Protein AF-A0A1Y0C992-F1 (afdb_monomer_lite)

Sequence (162 aa):
MRSMSDDHVIKRYANRKLYDTVRRRFTTLDELAQLLESGVRVVVRDHNTGADRTDEVLAQVVSRQVKNIPGGIDMLAGVLRAPVNVALGVAGSVAASTPAAQPAATPTPEPAEEPAKPSAEEEIDRQQAEIRELREQVSQLTQAVTMLLQDKVRDTEQKPAD

Secondary structure (DSSP, 8-state):
---S---EEEEEPTTS-EEETTTTEEE-HHHHHHHHHTT--EEEEETTT--B-HHHHHHHHHHHHHHHSTTHHHHHHHHHHS-S--------------------------------PPPHHHHHHHHHHHHHHHHHHHHHHHHHHHHHHHHHHHHHHTS---

InterPro domains:
  IPR012909 PHA accumulation regulator DNA-binding, N-terminal [PF07879] (9-66)

Structure (mmCIF, N/CA/C/O backbone):
data_AF-A0A1Y0C992-F1
#
_entry.id   AF-A0A1Y0C992-F1
#
loop_
_atom_site.group_PDB
_atom_site.id
_atom_site.type_symbol
_atom_site.label_atom_id
_atom_site.label_alt_id
_atom_site.label_comp_id
_atom_site.label_asym_id
_atom_site.label_entity_id
_atom_site.label_seq_id
_atom_site.pdbx_PDB_ins_code
_atom_site.Cartn_x
_atom_site.Cartn_y
_atom_site.Cartn_z
_atom_site.occupancy
_atom_site.B_iso_or_equiv
_atom_site.auth_seq_id
_atom_site.auth_comp_id
_atom_site.auth_asym_id
_atom_site.auth_atom_id
_atom_site.pdbx_PDB_model_num
ATOM 1 N N . MET A 1 1 ? -28.104 -14.640 -2.727 1.00 38.19 1 MET A N 1
ATOM 2 C CA . MET A 1 1 ? -26.703 -14.209 -2.512 1.00 38.19 1 MET A CA 1
ATOM 3 C C . MET A 1 1 ? -26.626 -12.692 -2.617 1.00 38.19 1 MET A C 1
ATOM 5 O O . MET A 1 1 ? -27.314 -12.145 -3.469 1.00 38.19 1 MET A O 1
ATOM 9 N N . ARG A 1 2 ? -25.855 -12.011 -1.757 1.00 45.25 2 ARG A N 1
ATOM 10 C CA . ARG A 1 2 ? -25.637 -10.552 -1.847 1.00 45.25 2 ARG A CA 1
ATOM 11 C C . ARG A 1 2 ? -24.516 -10.283 -2.861 1.00 45.25 2 ARG A C 1
ATOM 13 O O . ARG A 1 2 ? -23.600 -11.097 -2.944 1.00 45.25 2 ARG A O 1
ATOM 20 N N . SER A 1 3 ? -24.630 -9.217 -3.655 1.00 36.94 3 SER A N 1
ATOM 21 C CA . SER A 1 3 ? -23.819 -9.052 -4.872 1.00 36.94 3 SER A CA 1
ATOM 22 C C . SER A 1 3 ? -22.306 -8.997 -4.613 1.00 36.94 3 SER A C 1
ATOM 24 O O . SER A 1 3 ? -21.835 -8.531 -3.573 1.00 36.94 3 SER A O 1
ATOM 26 N N . MET A 1 4 ? -21.547 -9.479 -5.593 1.00 47.03 4 MET A N 1
ATOM 27 C CA . MET A 1 4 ? -20.103 -9.732 -5.537 1.00 47.03 4 MET A CA 1
ATOM 28 C C . MET A 1 4 ? -19.315 -8.586 -6.202 1.00 47.03 4 MET A C 1
ATOM 30 O O . MET A 1 4 ? -18.340 -8.822 -6.908 1.00 47.03 4 MET A O 1
ATOM 34 N N . SER A 1 5 ? -19.829 -7.355 -6.088 1.00 50.25 5 SER A N 1
ATOM 35 C CA . SER A 1 5 ? -19.461 -6.235 -6.976 1.00 50.25 5 SER A CA 1
ATOM 36 C C . SER A 1 5 ? -19.391 -4.861 -6.301 1.00 50.25 5 SER A C 1
ATOM 38 O O . SER A 1 5 ? -19.110 -3.885 -6.985 1.00 50.25 5 SER A O 1
ATOM 40 N N . ASP A 1 6 ? -19.623 -4.783 -4.989 1.00 63.38 6 ASP A N 1
ATOM 41 C CA . ASP A 1 6 ? -19.487 -3.553 -4.190 1.00 63.38 6 ASP A CA 1
ATOM 42 C C . ASP A 1 6 ? -18.269 -3.683 -3.258 1.00 63.38 6 ASP A C 1
ATOM 44 O O . ASP A 1 6 ? -18.355 -3.632 -2.032 1.00 63.38 6 ASP A O 1
ATOM 48 N N . ASP A 1 7 ? -17.128 -3.993 -3.875 1.00 78.50 7 ASP A N 1
ATOM 49 C CA . ASP A 1 7 ? -15.835 -4.083 -3.205 1.00 78.50 7 ASP A CA 1
ATOM 50 C C . ASP A 1 7 ? -15.034 -2.825 -3.550 1.00 78.50 7 ASP A C 1
ATOM 52 O O . ASP A 1 7 ? -14.785 -2.514 -4.717 1.00 78.50 7 ASP A O 1
ATOM 56 N N . HIS A 1 8 ? -14.642 -2.082 -2.521 1.00 87.94 8 HIS A N 1
ATOM 57 C CA . HIS A 1 8 ? -13.979 -0.789 -2.624 1.00 87.94 8 HIS A CA 1
ATOM 58 C C . HIS A 1 8 ? -12.515 -0.989 -3.024 1.00 87.94 8 HIS A C 1
ATOM 60 O O . HIS A 1 8 ? -11.653 -1.283 -2.190 1.00 87.94 8 HIS A O 1
ATOM 66 N N . 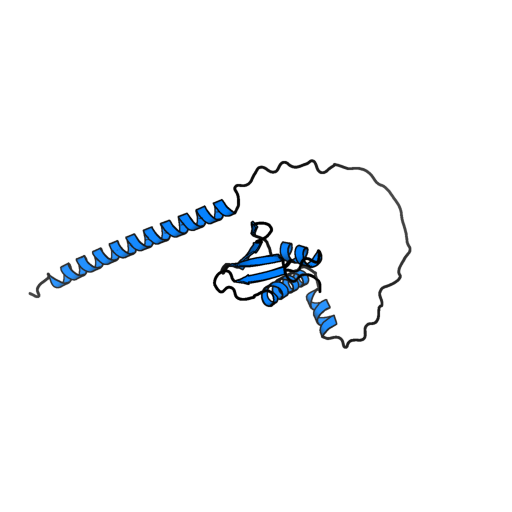VAL A 1 9 ? -12.237 -0.897 -4.328 1.00 90.56 9 VAL A N 1
ATOM 67 C CA . VAL A 1 9 ? -10.918 -1.232 -4.882 1.00 90.56 9 VAL A CA 1
ATOM 68 C C . VAL A 1 9 ? -9.907 -0.111 -4.645 1.00 90.56 9 VAL A C 1
ATOM 70 O O . VAL A 1 9 ? -10.112 1.044 -5.031 1.00 90.56 9 VAL A O 1
ATOM 73 N N . ILE A 1 10 ? -8.753 -0.484 -4.096 1.00 91.50 10 ILE A N 1
ATOM 74 C CA . ILE A 1 10 ? -7.602 0.394 -3.883 1.00 91.50 10 ILE A CA 1
ATOM 75 C C . ILE A 1 10 ? -6.400 -0.135 -4.662 1.00 91.50 10 ILE A C 1
ATOM 77 O O . ILE A 1 10 ? -6.057 -1.315 -4.590 1.00 91.50 10 ILE A O 1
ATOM 81 N N . LYS A 1 11 ? -5.725 0.754 -5.393 1.00 91.50 11 LYS A N 1
ATOM 82 C CA . LYS A 1 11 ? -4.474 0.454 -6.099 1.00 91.50 11 LYS A CA 1
ATOM 83 C C . LYS A 1 11 ? -3.279 0.793 -5.210 1.00 91.50 11 LYS A C 1
ATOM 85 O O . LYS A 1 11 ? -3.105 1.945 -4.813 1.00 91.50 11 LYS A O 1
ATOM 90 N N . ARG A 1 12 ? -2.437 -0.196 -4.917 1.00 91.69 12 ARG A N 1
ATOM 91 C CA . ARG A 1 12 ? -1.160 -0.033 -4.208 1.00 91.69 12 ARG A CA 1
ATOM 92 C C . ARG A 1 12 ? -0.037 0.180 -5.218 1.00 91.69 12 ARG A C 1
ATOM 94 O O . ARG A 1 12 ? 0.192 -0.661 -6.080 1.00 91.69 12 ARG A O 1
ATOM 101 N N . TYR A 1 13 ? 0.680 1.288 -5.085 1.00 89.38 13 TYR A N 1
ATOM 102 C CA . TYR A 1 13 ? 1.852 1.612 -5.898 1.00 89.38 13 TYR A CA 1
ATOM 103 C C . TYR A 1 13 ? 3.142 1.246 -5.152 1.00 89.38 13 TYR A C 1
ATOM 105 O O . TYR A 1 13 ? 3.169 1.202 -3.920 1.00 89.38 13 TYR A O 1
ATOM 113 N N . ALA A 1 14 ? 4.235 1.030 -5.893 1.00 75.31 14 ALA A N 1
ATOM 114 C CA . ALA A 1 14 ? 5.518 0.577 -5.341 1.00 75.31 14 ALA A CA 1
ATOM 115 C C . ALA A 1 14 ? 6.051 1.468 -4.196 1.00 75.31 14 ALA A C 1
ATOM 117 O O . ALA A 1 14 ? 6.557 0.957 -3.199 1.00 75.31 14 ALA A O 1
ATOM 118 N N . ASN A 1 15 ? 5.847 2.790 -4.268 1.00 85.31 15 ASN A N 1
ATOM 119 C CA . ASN A 1 15 ? 6.203 3.745 -3.207 1.00 85.31 15 ASN A CA 1
ATOM 120 C C . ASN A 1 15 ? 5.185 3.771 -2.038 1.00 85.31 15 ASN A C 1
ATOM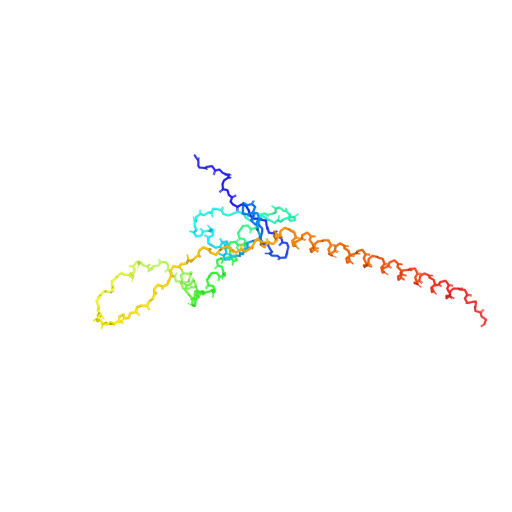 122 O O . ASN A 1 15 ? 4.870 4.828 -1.500 1.00 85.31 15 ASN A O 1
ATOM 126 N N . ARG A 1 16 ? 4.576 2.623 -1.704 1.00 79.56 16 ARG A N 1
ATOM 127 C CA . ARG A 1 16 ? 3.546 2.417 -0.657 1.00 79.56 16 ARG A CA 1
ATOM 128 C C . ARG A 1 16 ? 2.305 3.331 -0.722 1.00 79.56 16 ARG A C 1
ATOM 130 O O . ARG A 1 16 ? 1.434 3.202 0.135 1.00 79.56 16 ARG A O 1
ATOM 137 N N . LYS A 1 17 ? 2.192 4.212 -1.724 1.00 88.38 17 LYS A N 1
ATOM 138 C CA . LYS A 1 17 ? 1.024 5.065 -1.976 1.00 88.38 17 LYS A CA 1
ATOM 139 C C . LYS A 1 17 ? -0.190 4.186 -2.296 1.00 88.38 17 LYS A C 1
ATOM 141 O O . LYS A 1 17 ? -0.093 3.258 -3.102 1.00 88.38 17 LYS A O 1
ATOM 146 N N . LEU A 1 18 ? -1.322 4.503 -1.676 1.00 88.75 18 LEU A N 1
ATOM 147 C CA . LEU A 1 18 ? -2.616 3.866 -1.906 1.00 88.75 18 LEU A CA 1
ATOM 148 C C . LEU A 1 18 ? -3.507 4.852 -2.668 1.00 88.75 18 LEU A C 1
ATOM 150 O O . LEU A 1 18 ? -3.658 5.991 -2.233 1.00 88.75 18 LEU A O 1
ATOM 154 N N . TYR A 1 19 ? -4.077 4.429 -3.794 1.00 88.06 19 TYR A N 1
ATOM 155 C CA . TYR A 1 19 ? -5.036 5.214 -4.572 1.00 88.06 19 TYR A CA 1
ATOM 156 C C . TYR A 1 19 ? -6.413 4.562 -4.507 1.00 88.06 19 TYR A C 1
ATOM 158 O O . TYR A 1 19 ? -6.591 3.414 -4.922 1.00 88.06 19 TYR A O 1
ATOM 166 N N . ASP A 1 20 ? -7.378 5.306 -3.991 1.00 89.62 20 ASP A N 1
ATOM 167 C CA . ASP A 1 20 ? -8.781 4.935 -3.923 1.00 89.62 20 ASP A CA 1
ATOM 168 C C . ASP A 1 20 ? -9.430 5.127 -5.302 1.00 89.62 20 ASP A C 1
ATOM 170 O O . ASP A 1 20 ? -9.450 6.238 -5.834 1.00 89.62 20 ASP A O 1
ATOM 174 N N . THR A 1 21 ? -9.956 4.052 -5.897 1.00 87.50 21 THR A N 1
ATOM 175 C CA . THR A 1 21 ? -10.575 4.120 -7.234 1.00 87.50 21 THR A CA 1
ATOM 176 C C . THR A 1 21 ? -11.988 4.709 -7.233 1.00 87.50 21 THR A C 1
ATOM 178 O O . THR A 1 21 ? -12.441 5.189 -8.273 1.00 87.50 21 THR A O 1
ATOM 181 N N . VAL A 1 22 ? -12.662 4.722 -6.079 1.00 84.94 22 VAL A N 1
ATOM 182 C CA . VAL A 1 22 ? -14.022 5.251 -5.897 1.00 84.94 22 VAL A CA 1
ATOM 183 C C . VAL A 1 22 ? -13.962 6.746 -5.590 1.00 84.94 22 VAL A C 1
ATOM 185 O O . VAL A 1 22 ? -14.621 7.542 -6.255 1.00 84.94 22 VAL A O 1
ATOM 188 N N . ARG A 1 23 ? -13.114 7.144 -4.632 1.00 84.88 23 ARG A N 1
ATOM 189 C CA . ARG A 1 23 ? -12.859 8.554 -4.277 1.00 84.88 23 ARG A CA 1
ATOM 190 C C . ARG A 1 23 ? -11.879 9.256 -5.226 1.00 84.88 23 ARG A C 1
ATOM 192 O O . ARG A 1 23 ? -11.669 10.454 -5.072 1.00 84.88 23 ARG A O 1
ATOM 199 N N . ARG A 1 24 ? -11.271 8.516 -6.165 1.00 86.94 24 ARG A N 1
ATOM 200 C CA . ARG A 1 24 ? -10.295 8.986 -7.173 1.00 86.94 24 ARG A CA 1
ATOM 201 C C . ARG A 1 24 ? -9.149 9.812 -6.583 1.00 86.94 24 ARG A C 1
ATOM 203 O O . ARG A 1 24 ? -8.708 10.803 -7.156 1.00 86.94 24 ARG A O 1
ATOM 210 N N . ARG A 1 25 ? -8.678 9.423 -5.399 1.00 85.62 25 ARG A N 1
ATOM 211 C CA . ARG A 1 25 ? -7.667 10.177 -4.649 1.00 85.62 25 ARG A CA 1
ATOM 212 C C . ARG A 1 25 ? -6.688 9.260 -3.945 1.00 85.62 25 ARG A C 1
ATOM 214 O O . ARG A 1 25 ? -6.981 8.095 -3.679 1.00 85.62 25 ARG A O 1
ATOM 221 N N . PHE A 1 26 ? -5.541 9.810 -3.573 1.00 86.56 26 PHE A N 1
ATOM 222 C CA . PHE A 1 26 ? -4.638 9.115 -2.667 1.00 86.56 26 PHE A CA 1
ATOM 223 C C . PHE A 1 26 ? -5.229 9.086 -1.263 1.00 86.56 26 PHE A C 1
ATOM 225 O O . PHE A 1 26 ? -5.772 10.079 -0.783 1.00 86.56 26 PHE A O 1
ATOM 232 N N . THR A 1 27 ? -5.135 7.925 -0.633 1.00 89.31 27 THR A N 1
ATOM 233 C CA . THR A 1 27 ? -5.660 7.661 0.703 1.00 89.31 27 THR A CA 1
ATOM 234 C C . THR A 1 27 ? -4.545 7.165 1.620 1.00 89.31 27 THR A C 1
ATOM 236 O O . THR A 1 27 ? -3.495 6.697 1.166 1.00 89.31 27 THR A O 1
ATOM 239 N N . THR A 1 28 ? -4.749 7.297 2.925 1.00 90.75 28 THR A N 1
ATOM 240 C CA . THR A 1 28 ? -3.815 6.820 3.949 1.00 90.75 28 THR A CA 1
ATOM 241 C C . THR A 1 28 ? -4.269 5.469 4.502 1.00 90.75 28 THR A C 1
ATOM 243 O O . THR A 1 28 ? -5.381 5.012 4.255 1.00 90.75 28 THR A O 1
ATOM 246 N N . LEU A 1 29 ? -3.410 4.809 5.282 1.00 90.00 29 LEU A N 1
ATOM 247 C CA . LEU A 1 29 ? -3.793 3.590 6.010 1.00 90.00 29 LEU A CA 1
ATOM 248 C C . LEU A 1 29 ? -4.820 3.877 7.114 1.00 90.00 29 LEU A C 1
ATOM 250 O O . LEU A 1 29 ? -5.576 2.992 7.495 1.00 90.00 29 LEU A O 1
ATOM 254 N N . ASP A 1 30 ? -4.835 5.107 7.618 1.00 88.94 30 ASP A N 1
ATOM 255 C CA . ASP A 1 30 ? -5.692 5.553 8.711 1.00 88.94 30 ASP A CA 1
ATOM 256 C C . ASP A 1 30 ? -7.094 5.915 8.185 1.00 88.94 30 ASP A C 1
ATOM 258 O O . ASP A 1 30 ? -8.096 5.491 8.755 1.00 88.94 30 ASP A O 1
ATOM 262 N N . GLU A 1 31 ? -7.188 6.559 7.013 1.00 88.62 31 GLU A N 1
ATOM 263 C CA . GLU A 1 31 ? -8.447 6.634 6.248 1.00 88.62 31 GLU A CA 1
ATOM 264 C C . GLU A 1 31 ? -8.960 5.240 5.862 1.00 88.62 31 GLU A C 1
ATOM 266 O O . GLU A 1 31 ? -10.169 5.005 5.828 1.00 88.62 31 GLU A O 1
ATOM 271 N N . LEU A 1 32 ? -8.048 4.301 5.587 1.00 89.88 32 LEU A N 1
ATOM 272 C CA . LEU A 1 32 ? -8.428 2.937 5.255 1.00 89.88 32 LEU A CA 1
ATOM 273 C C . LEU A 1 32 ? -8.991 2.170 6.457 1.00 89.88 32 LEU A C 1
ATOM 275 O O . LEU A 1 32 ? -9.941 1.407 6.294 1.00 89.88 32 LEU A O 1
ATOM 279 N N . ALA A 1 33 ? -8.465 2.413 7.660 1.00 89.38 33 ALA A N 1
ATOM 280 C CA . ALA A 1 33 ? -9.051 1.912 8.901 1.00 89.38 33 ALA A CA 1
ATOM 281 C C . ALA A 1 33 ? -10.498 2.403 9.065 1.00 89.38 33 ALA A C 1
ATOM 283 O O . ALA A 1 33 ? -11.391 1.593 9.288 1.00 89.38 33 ALA A O 1
ATOM 284 N N . GLN A 1 34 ? -10.753 3.697 8.843 1.00 90.06 34 GLN A N 1
ATOM 285 C CA . GLN A 1 34 ? -12.098 4.285 8.935 1.00 90.06 34 GLN A CA 1
ATOM 286 C C . GLN A 1 34 ? -13.083 3.688 7.912 1.00 90.06 34 GLN A C 1
ATOM 288 O O . GLN A 1 34 ? -14.256 3.469 8.222 1.00 90.06 34 GLN A O 1
ATOM 293 N N . LEU A 1 35 ? -12.624 3.381 6.692 1.00 88.75 35 LEU A N 1
ATOM 294 C CA . LEU A 1 35 ? -13.440 2.670 5.698 1.00 88.75 35 LEU A CA 1
ATOM 295 C C . LEU A 1 35 ? -13.840 1.271 6.199 1.00 88.75 35 LEU A C 1
ATOM 297 O O . LEU A 1 35 ? -15.010 0.904 6.118 1.00 88.75 35 LEU A O 1
ATOM 301 N N . LEU A 1 36 ? -12.905 0.526 6.789 1.00 88.44 36 LEU A N 1
ATOM 302 C CA . LEU A 1 36 ? -13.175 -0.801 7.353 1.00 88.44 36 LEU A CA 1
ATOM 303 C C . LEU A 1 36 ? -14.095 -0.733 8.585 1.00 88.44 36 LEU A C 1
ATOM 305 O O . LEU A 1 36 ? -15.020 -1.533 8.700 1.00 88.44 36 LEU A O 1
ATOM 309 N N . GLU A 1 37 ? -13.888 0.244 9.473 1.00 86.62 37 GLU A N 1
ATOM 310 C CA . GLU A 1 37 ? -14.731 0.498 10.654 1.00 86.62 37 GLU A CA 1
ATOM 311 C C . GLU A 1 37 ? -16.169 0.884 10.267 1.00 86.62 37 GLU A C 1
ATOM 313 O O . GLU A 1 37 ? -17.119 0.454 10.919 1.00 86.62 37 GLU A O 1
ATOM 318 N N . SER A 1 38 ? -16.355 1.616 9.162 1.00 86.81 38 SER A N 1
ATOM 319 C CA . SER A 1 38 ? -17.685 1.903 8.593 1.00 86.81 38 SER A CA 1
ATOM 320 C C . SER A 1 38 ? -18.331 0.714 7.858 1.00 86.81 38 SER A C 1
ATOM 322 O O . SER A 1 38 ? -19.432 0.842 7.322 1.00 86.81 38 SER A O 1
ATOM 324 N N . GLY A 1 39 ? -17.686 -0.459 7.860 1.00 85.88 39 GLY A N 1
ATOM 325 C CA . GLY A 1 39 ? -18.213 -1.700 7.288 1.00 85.88 39 GLY A CA 1
ATOM 326 C C . GLY A 1 39 ? -18.047 -1.828 5.772 1.00 85.88 39 GLY A C 1
ATOM 327 O O . GLY A 1 39 ? -18.630 -2.736 5.174 1.00 85.88 39 GLY A O 1
ATOM 328 N N . VAL A 1 40 ? -17.262 -0.951 5.137 1.00 88.06 40 VAL A N 1
ATOM 329 C CA . VAL A 1 40 ? -16.964 -1.026 3.701 1.00 88.06 40 VAL A CA 1
ATOM 330 C C . VAL A 1 40 ? -15.971 -2.161 3.447 1.00 88.06 40 VAL A C 1
ATOM 332 O O . VAL A 1 40 ? -14.902 -2.221 4.058 1.00 88.06 40 VAL A O 1
ATOM 335 N N . ARG A 1 41 ? -16.294 -3.066 2.513 1.00 87.88 41 ARG A N 1
ATOM 336 C CA . ARG A 1 41 ? -15.346 -4.100 2.074 1.00 87.88 41 ARG A CA 1
ATOM 337 C C . ARG A 1 41 ? -14.291 -3.472 1.178 1.00 87.88 41 ARG A C 1
ATOM 339 O O . ARG A 1 41 ? -14.622 -2.922 0.136 1.00 87.88 41 ARG A O 1
ATOM 346 N N . VAL A 1 42 ? -13.029 -3.590 1.567 1.00 90.12 42 VAL A N 1
ATOM 347 C CA . VAL A 1 42 ? -11.876 -3.080 0.818 1.00 90.12 42 VAL A CA 1
ATOM 348 C C . VAL A 1 42 ? -11.161 -4.237 0.135 1.00 90.12 42 VAL A C 1
ATOM 350 O O . VAL A 1 42 ? -10.894 -5.252 0.775 1.00 90.12 42 VAL A O 1
ATOM 353 N N . VAL A 1 43 ? -10.766 -4.045 -1.124 1.00 92.19 43 VAL A N 1
ATOM 354 C CA . VAL A 1 43 ? -9.847 -4.946 -1.839 1.00 92.19 43 VAL A CA 1
ATOM 355 C C . VAL A 1 43 ? -8.650 -4.141 -2.334 1.00 92.19 43 VAL A C 1
ATOM 357 O O . VAL A 1 43 ? -8.814 -3.141 -3.034 1.00 92.19 43 VAL A O 1
ATOM 360 N N . VAL A 1 44 ? -7.434 -4.568 -1.994 1.00 92.19 44 VAL A N 1
ATOM 361 C CA . VAL A 1 44 ? -6.197 -3.872 -2.372 1.00 92.19 44 VAL A CA 1
ATOM 362 C C . VAL A 1 44 ? -5.444 -4.670 -3.429 1.00 92.19 44 VAL A C 1
ATOM 364 O O . VAL A 1 44 ? -4.998 -5.785 -3.173 1.00 92.19 44 VAL A O 1
ATOM 367 N N . ARG A 1 45 ? -5.242 -4.078 -4.610 1.00 92.44 45 ARG A N 1
ATOM 368 C CA . ARG A 1 45 ? -4.473 -4.684 -5.707 1.00 92.44 45 ARG A CA 1
ATOM 369 C C . ARG A 1 45 ? -3.210 -3.898 -6.009 1.00 92.44 45 ARG A C 1
ATOM 371 O O . ARG A 1 45 ? -3.216 -2.669 -6.019 1.00 92.44 45 ARG A O 1
ATOM 378 N N . ASP A 1 46 ? -2.126 -4.607 -6.281 1.00 90.25 46 ASP A N 1
ATOM 379 C CA . ASP A 1 46 ? -0.872 -4.012 -6.733 1.00 90.25 46 ASP A CA 1
ATOM 380 C C . ASP A 1 46 ? -1.023 -3.412 -8.144 1.00 90.25 46 ASP A C 1
ATOM 382 O O . ASP A 1 46 ? -1.588 -4.038 -9.040 1.00 90.25 46 ASP A O 1
ATOM 386 N N . HIS A 1 47 ? -0.532 -2.189 -8.353 1.00 88.00 47 HIS A N 1
ATOM 387 C CA . HIS A 1 47 ? -0.681 -1.476 -9.625 1.00 88.00 47 HIS A CA 1
ATOM 388 C C . HIS A 1 47 ? 0.115 -2.109 -10.774 1.00 88.00 47 HIS A C 1
ATOM 390 O O . HIS A 1 47 ? -0.361 -2.115 -11.906 1.00 88.00 47 HIS A O 1
ATOM 396 N N . ASN A 1 48 ? 1.310 -2.634 -10.488 1.00 83.38 48 ASN A N 1
ATOM 397 C CA . ASN A 1 48 ? 2.239 -3.117 -11.510 1.00 83.38 48 ASN A CA 1
ATOM 398 C C . ASN A 1 48 ? 1.960 -4.577 -11.883 1.00 83.38 48 ASN A C 1
ATOM 400 O O . ASN A 1 48 ? 2.110 -4.968 -13.036 1.00 83.38 48 ASN A O 1
ATOM 404 N N . THR A 1 49 ? 1.595 -5.390 -10.890 1.00 86.25 49 THR A N 1
ATOM 405 C CA . THR A 1 49 ? 1.434 -6.846 -11.025 1.00 86.25 49 THR A CA 1
ATOM 406 C C . THR A 1 49 ? -0.023 -7.301 -11.013 1.00 86.25 49 THR A C 1
ATOM 408 O O . THR A 1 49 ? -0.299 -8.455 -11.327 1.00 86.25 49 THR A O 1
ATOM 411 N N . GLY A 1 50 ? -0.965 -6.436 -10.619 1.00 86.50 50 GLY A N 1
ATOM 412 C CA . GLY A 1 50 ? -2.378 -6.790 -10.441 1.00 86.50 50 GLY A CA 1
ATOM 413 C C . GLY A 1 50 ? -2.653 -7.739 -9.268 1.00 86.50 50 GLY A C 1
ATOM 414 O O . GLY A 1 50 ? -3.815 -8.069 -9.027 1.00 86.50 50 GLY A O 1
ATOM 415 N N . ALA A 1 51 ? -1.611 -8.172 -8.548 1.00 88.50 51 ALA A N 1
ATOM 416 C CA . ALA A 1 51 ? -1.695 -9.141 -7.466 1.00 88.50 51 ALA A CA 1
ATOM 417 C C . ALA A 1 51 ? -2.572 -8.628 -6.319 1.00 88.50 51 ALA A C 1
ATOM 419 O O . ALA A 1 51 ? -2.508 -7.448 -5.958 1.00 88.50 51 ALA A O 1
ATOM 420 N N . ASP A 1 52 ? -3.350 -9.527 -5.720 1.00 91.81 52 ASP A N 1
ATOM 421 C CA . ASP A 1 52 ? -4.078 -9.221 -4.495 1.00 91.81 52 ASP A CA 1
ATOM 422 C C . ASP A 1 52 ? -3.084 -9.045 -3.338 1.00 91.81 52 ASP A C 1
ATOM 424 O O . ASP A 1 52 ? -2.191 -9.867 -3.122 1.00 91.81 52 ASP A O 1
ATOM 428 N N . ARG A 1 53 ? -3.199 -7.918 -2.639 1.00 91.56 53 ARG A N 1
ATOM 429 C CA . ARG A 1 53 ? -2.388 -7.534 -1.478 1.00 91.56 53 ARG A CA 1
ATOM 430 C C . ARG A 1 53 ? -3.278 -7.107 -0.311 1.00 91.56 53 ARG A C 1
ATOM 432 O O . ARG A 1 53 ? -2.799 -6.417 0.591 1.00 91.56 53 ARG A O 1
ATOM 439 N N . THR A 1 54 ? -4.555 -7.492 -0.337 1.00 91.69 54 THR A N 1
ATOM 440 C CA . THR A 1 54 ? -5.548 -7.146 0.684 1.00 91.69 54 THR A CA 1
ATOM 441 C C . THR A 1 54 ? -5.067 -7.593 2.062 1.00 91.69 54 THR A C 1
ATOM 443 O O . THR A 1 54 ? -4.891 -6.742 2.929 1.00 91.69 54 THR A O 1
ATOM 446 N N . ASP A 1 55 ? -4.707 -8.868 2.237 1.00 91.06 55 ASP A N 1
ATOM 447 C CA . ASP A 1 55 ? -4.261 -9.411 3.531 1.00 91.06 55 ASP A CA 1
ATOM 448 C C . ASP A 1 55 ? -3.039 -8.679 4.111 1.00 91.06 55 ASP A C 1
ATOM 450 O O . ASP A 1 55 ? -3.038 -8.297 5.282 1.00 91.06 55 ASP A O 1
ATOM 454 N N . GLU A 1 56 ? -2.014 -8.413 3.289 1.00 91.56 56 GLU A N 1
ATOM 455 C CA . GLU A 1 56 ? -0.818 -7.667 3.713 1.00 91.56 56 GLU A CA 1
ATOM 456 C C . GLU A 1 56 ? -1.163 -6.263 4.222 1.00 91.56 56 GLU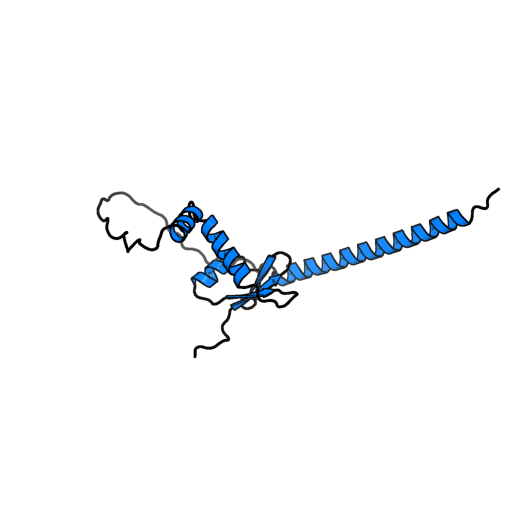 A C 1
ATOM 458 O O . GLU A 1 56 ? -0.630 -5.806 5.236 1.00 91.56 56 GLU A O 1
ATOM 463 N N . VAL A 1 57 ? -2.031 -5.555 3.494 1.00 90.75 57 VAL A N 1
ATOM 464 C CA . VAL A 1 57 ? -2.365 -4.162 3.800 1.00 90.75 57 VAL A CA 1
ATOM 465 C C . VAL A 1 57 ? -3.328 -4.085 4.980 1.00 90.75 57 VAL A C 1
ATOM 467 O O . VAL A 1 57 ? -3.114 -3.248 5.855 1.00 90.75 57 VAL A O 1
ATOM 470 N N . LEU A 1 58 ? -4.305 -4.991 5.085 1.00 90.81 58 LEU A N 1
ATOM 471 C CA . LEU A 1 58 ? -5.181 -5.103 6.255 1.00 90.81 58 LEU A CA 1
ATOM 472 C C . LEU A 1 58 ? -4.382 -5.428 7.526 1.00 90.81 58 LEU A C 1
ATOM 474 O O . LEU A 1 58 ? -4.549 -4.751 8.541 1.00 90.81 58 LEU A O 1
ATOM 478 N N . ALA A 1 59 ? -3.443 -6.378 7.466 1.00 90.88 59 ALA A N 1
ATOM 479 C CA . ALA A 1 59 ? -2.547 -6.670 8.586 1.00 90.88 59 ALA A CA 1
ATOM 480 C C . ALA A 1 59 ? -1.699 -5.445 8.981 1.00 90.88 59 ALA A C 1
ATOM 482 O O . ALA A 1 59 ? -1.492 -5.180 10.169 1.00 90.88 59 ALA A O 1
ATOM 483 N N . GLN A 1 60 ? -1.246 -4.651 8.002 1.00 89.75 60 GLN A N 1
ATOM 484 C CA . GLN A 1 60 ? -0.515 -3.408 8.255 1.00 89.75 60 GLN A CA 1
ATOM 485 C C . GLN A 1 60 ? -1.398 -2.321 8.901 1.00 89.75 60 GLN A C 1
ATOM 487 O O . GLN A 1 60 ? -0.916 -1.615 9.791 1.00 89.75 60 GLN A O 1
ATOM 492 N N . VAL A 1 61 ? -2.667 -2.196 8.490 1.00 90.12 61 VAL A N 1
ATOM 493 C CA . VAL A 1 61 ? -3.661 -1.287 9.094 1.00 90.12 61 VAL A CA 1
ATOM 494 C C . VAL A 1 61 ? -3.903 -1.665 10.557 1.00 90.12 61 VAL A C 1
ATOM 496 O O . VAL A 1 61 ? -3.689 -0.835 11.441 1.00 90.12 61 VAL A O 1
ATOM 499 N N . VAL A 1 62 ? -4.231 -2.932 10.838 1.00 87.56 62 VAL A N 1
ATOM 500 C CA . VAL A 1 62 ? -4.455 -3.423 12.211 1.00 87.56 62 VAL A CA 1
ATOM 501 C C . VAL A 1 62 ? -3.201 -3.239 13.073 1.00 87.56 62 VAL A C 1
ATOM 503 O O . VAL A 1 62 ? -3.283 -2.706 14.178 1.00 87.56 62 VAL A O 1
ATOM 506 N N . SER A 1 63 ? -2.015 -3.590 12.558 1.00 86.19 63 SER A N 1
ATOM 507 C CA . SER A 1 63 ? -0.750 -3.407 13.288 1.00 86.19 63 SER A CA 1
ATOM 508 C C . SER A 1 63 ? -0.473 -1.942 13.640 1.00 86.19 63 SER A C 1
ATOM 510 O O . SER A 1 63 ? 0.094 -1.675 14.700 1.00 86.19 63 SER A O 1
ATOM 512 N N . ARG A 1 64 ? -0.856 -0.987 12.778 1.00 86.88 64 ARG A N 1
ATOM 513 C CA . ARG A 1 64 ? -0.745 0.451 13.068 1.00 86.88 64 ARG A CA 1
ATOM 514 C C . ARG A 1 64 ? -1.740 0.875 14.148 1.00 86.88 64 ARG A C 1
ATOM 516 O O . ARG A 1 64 ? -1.316 1.500 15.114 1.00 86.88 64 ARG A O 1
ATOM 523 N N . GLN A 1 65 ? -3.010 0.496 14.021 1.00 84.25 65 GLN A N 1
ATOM 524 C CA . GLN A 1 65 ? -4.053 0.898 14.971 1.00 84.25 65 GLN A CA 1
ATOM 525 C C . GLN A 1 65 ? -3.732 0.422 16.397 1.00 84.25 65 GLN A C 1
ATOM 527 O O . GLN A 1 65 ? -3.803 1.197 17.346 1.00 84.25 65 GLN A O 1
ATOM 532 N N . VAL A 1 66 ? -3.245 -0.814 16.537 1.00 80.50 66 VAL A N 1
ATOM 533 C CA . VAL A 1 66 ? -2.804 -1.385 17.823 1.00 80.50 66 VAL A CA 1
ATOM 534 C C . VAL A 1 66 ? -1.606 -0.638 18.421 1.00 80.50 66 VAL A C 1
ATOM 536 O O . VAL A 1 66 ? -1.537 -0.485 19.636 1.00 80.50 66 VAL A O 1
ATOM 539 N N . LYS A 1 67 ? -0.666 -0.155 17.595 1.00 76.69 67 LYS A N 1
ATOM 540 C CA . LYS A 1 67 ? 0.502 0.630 18.050 1.00 76.69 67 LYS A CA 1
ATOM 541 C C . LYS A 1 67 ? 0.134 2.036 18.518 1.00 76.69 67 LYS A C 1
ATOM 543 O O . LYS A 1 67 ? 0.827 2.577 19.373 1.00 76.69 67 LYS A O 1
ATOM 548 N N . ASN A 1 68 ? -0.931 2.613 17.964 1.00 77.81 68 ASN A N 1
ATOM 549 C CA . ASN A 1 68 ? -1.442 3.920 18.374 1.00 77.81 68 ASN A CA 1
ATOM 550 C C . ASN A 1 68 ? -2.181 3.856 19.727 1.00 77.81 68 ASN A C 1
ATOM 552 O O . ASN A 1 68 ? -2.347 4.884 20.379 1.00 77.81 68 ASN A O 1
ATOM 556 N N . ILE A 1 69 ? -2.602 2.664 20.168 1.00 77.81 69 ILE A N 1
ATOM 557 C CA . ILE A 1 69 ? -3.207 2.437 21.485 1.00 77.81 69 ILE A CA 1
ATOM 558 C C 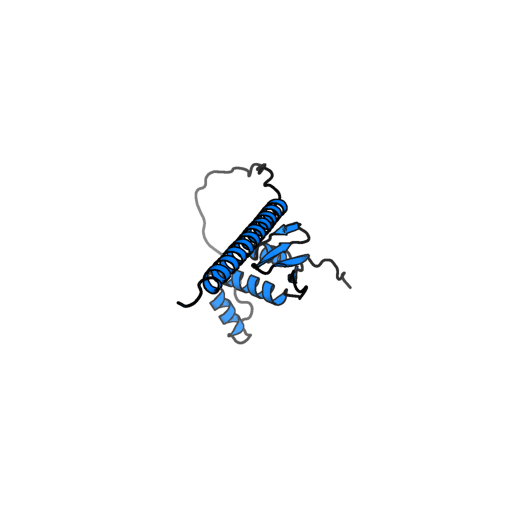. ILE A 1 69 ? -2.083 2.150 22.501 1.00 77.81 69 ILE A C 1
ATOM 560 O O . ILE A 1 69 ? -1.389 1.137 22.364 1.00 77.81 69 ILE A O 1
ATOM 564 N N . PRO A 1 70 ? -1.887 2.978 23.546 1.00 71.31 70 PRO A N 1
ATOM 565 C CA . PRO A 1 70 ? -0.885 2.702 24.575 1.00 71.31 70 PRO A CA 1
ATOM 566 C C . PRO A 1 70 ? -1.213 1.385 25.299 1.00 71.31 70 PRO A C 1
ATOM 568 O O . PRO A 1 70 ? -2.309 1.216 25.828 1.00 71.31 70 PRO A O 1
ATOM 571 N N . GLY A 1 71 ? -0.274 0.432 25.286 1.00 73.81 71 GLY A N 1
ATOM 572 C CA . GLY A 1 71 ? -0.473 -0.929 25.812 1.00 73.81 71 GLY A CA 1
ATOM 573 C C . GLY A 1 71 ? -1.257 -1.884 24.894 1.00 73.81 71 GLY A C 1
ATOM 574 O O . GLY A 1 71 ? -1.503 -3.028 25.271 1.00 73.81 71 GLY A O 1
ATOM 575 N N . GLY A 1 72 ? -1.632 -1.470 23.675 1.00 73.50 72 GLY A N 1
ATOM 576 C CA . GLY A 1 72 ? -2.439 -2.289 22.759 1.00 73.50 72 GLY A CA 1
ATOM 577 C C . GLY A 1 72 ? -1.769 -3.603 22.332 1.00 73.50 72 GLY A C 1
ATOM 578 O O . GLY A 1 72 ? -2.445 -4.620 22.167 1.00 73.50 72 GLY A O 1
ATOM 579 N N . ILE A 1 73 ? -0.437 -3.614 22.198 1.00 73.88 73 ILE A N 1
ATOM 580 C CA . ILE A 1 73 ? 0.326 -4.834 21.883 1.00 73.88 73 ILE A CA 1
ATOM 581 C C . ILE A 1 73 ? 0.274 -5.818 23.057 1.00 73.88 73 ILE A C 1
ATOM 583 O O . ILE A 1 73 ? 0.040 -7.003 22.833 1.00 73.88 73 ILE A O 1
ATOM 587 N N . ASP A 1 74 ? 0.430 -5.339 24.293 1.00 75.44 74 ASP A N 1
ATOM 588 C CA . ASP A 1 74 ? 0.366 -6.174 25.497 1.00 75.44 74 ASP A CA 1
ATOM 589 C C . ASP A 1 74 ? -1.047 -6.727 25.723 1.00 75.44 74 ASP A C 1
ATOM 591 O O . ASP A 1 74 ? -1.203 -7.880 26.119 1.00 75.44 74 ASP A O 1
ATOM 595 N N . MET A 1 75 ? -2.084 -5.954 25.378 1.00 72.75 75 MET A N 1
ATOM 596 C CA . MET A 1 75 ? -3.474 -6.414 25.383 1.00 72.75 75 MET A CA 1
ATOM 597 C C . MET A 1 75 ? -3.723 -7.524 24.348 1.00 72.75 75 MET A C 1
ATOM 599 O O . MET A 1 75 ? -4.288 -8.560 24.699 1.00 72.75 75 MET A O 1
ATOM 603 N N . LEU A 1 76 ? -3.287 -7.361 23.090 1.00 70.62 76 LEU A N 1
ATOM 604 C CA . LEU A 1 76 ? -3.437 -8.419 22.078 1.00 70.62 76 LEU A CA 1
ATOM 605 C C . LEU A 1 76 ? -2.579 -9.649 22.382 1.00 70.62 76 LEU A C 1
ATOM 607 O O . LEU A 1 76 ? -3.041 -10.773 22.190 1.00 70.62 76 LEU A O 1
ATOM 611 N N . ALA A 1 77 ? -1.360 -9.460 22.891 1.00 72.81 77 ALA A N 1
ATOM 612 C CA . ALA A 1 77 ? -0.536 -10.554 23.390 1.00 72.81 77 ALA A CA 1
ATOM 613 C C . ALA A 1 77 ? -1.225 -11.263 24.566 1.00 72.81 77 ALA A C 1
ATOM 615 O O . ALA A 1 77 ? -1.210 -12.488 24.619 1.00 72.81 77 ALA A O 1
ATOM 616 N N . GLY A 1 78 ? -1.889 -10.520 25.454 1.00 71.69 78 GLY A N 1
ATOM 617 C CA . GLY A 1 78 ? -2.739 -11.057 26.512 1.00 71.69 78 GLY A CA 1
ATOM 618 C C . GLY A 1 78 ? -3.876 -11.923 25.968 1.00 71.69 78 GLY A C 1
ATOM 619 O O . GLY A 1 78 ? -4.008 -13.066 26.388 1.00 71.69 78 GLY A O 1
ATOM 620 N N . VAL A 1 79 ? -4.644 -11.437 24.989 1.00 74.44 79 VAL A N 1
ATOM 621 C CA . VAL A 1 79 ? -5.771 -12.184 24.390 1.00 74.44 79 VAL A CA 1
ATOM 622 C C . VAL A 1 79 ? -5.313 -13.423 23.609 1.00 74.44 79 VAL A C 1
ATOM 624 O O . VAL A 1 79 ? -5.965 -14.459 23.682 1.00 74.44 79 VAL A O 1
ATOM 627 N N . LEU A 1 80 ? -4.192 -13.348 22.884 1.00 76.12 80 LEU A N 1
ATOM 628 C CA . LEU A 1 80 ? -3.660 -14.473 22.098 1.00 76.12 80 LEU A CA 1
ATOM 629 C C . LEU A 1 80 ? -2.905 -15.512 22.942 1.00 76.12 80 LEU A C 1
ATOM 631 O O . LEU A 1 80 ? -2.742 -16.650 22.502 1.00 76.12 80 LEU A O 1
ATOM 635 N N . ARG A 1 81 ? -2.401 -15.128 24.123 1.00 70.88 81 ARG A N 1
ATOM 636 C CA . ARG A 1 81 ? -1.570 -15.982 24.991 1.00 70.88 81 ARG A CA 1
ATOM 637 C C . ARG A 1 81 ? -2.297 -16.457 26.250 1.00 70.88 81 ARG A C 1
ATOM 639 O O . ARG A 1 81 ? -1.846 -17.421 26.866 1.00 70.88 81 ARG A O 1
ATOM 646 N N . ALA A 1 82 ? -3.406 -15.824 26.629 1.00 62.75 82 ALA A N 1
ATOM 647 C CA . ALA A 1 82 ? -4.319 -16.361 27.627 1.00 62.75 82 ALA A CA 1
ATOM 648 C C . ALA A 1 82 ? -5.134 -17.520 27.020 1.00 62.75 82 ALA A C 1
ATOM 650 O O . ALA A 1 82 ? -5.662 -17.384 25.915 1.00 62.75 82 ALA A O 1
ATOM 651 N N . PRO A 1 83 ? -5.287 -18.657 27.724 1.00 55.47 83 PRO A N 1
ATOM 652 C CA . PRO A 1 83 ? -6.245 -19.677 27.317 1.00 55.47 83 PRO A CA 1
ATOM 653 C C . PRO A 1 83 ? -7.662 -19.089 27.335 1.00 55.47 83 PRO A C 1
ATOM 655 O O . PRO A 1 83 ? -7.996 -18.284 28.206 1.00 55.47 83 PRO A O 1
ATOM 658 N N . VAL A 1 84 ? -8.492 -19.494 26.370 1.00 55.81 84 VAL A N 1
ATOM 659 C CA . VAL A 1 84 ? -9.805 -18.888 26.098 1.00 55.81 84 VAL A CA 1
ATOM 660 C C . VAL A 1 84 ? -10.787 -19.144 27.256 1.00 55.81 84 VAL A C 1
ATOM 662 O O . VAL A 1 84 ? -11.478 -20.155 27.303 1.00 55.81 84 VAL A O 1
ATOM 665 N N . ASN A 1 85 ? -10.771 -18.273 28.271 1.00 51.56 85 ASN A N 1
ATOM 666 C CA . ASN A 1 85 ? -11.574 -18.453 29.487 1.00 51.56 85 ASN A CA 1
ATOM 667 C C . ASN A 1 85 ? -11.789 -17.162 30.307 1.00 51.56 85 ASN A C 1
ATOM 669 O O . ASN A 1 85 ? -11.874 -17.202 31.533 1.00 51.56 85 ASN A O 1
ATOM 673 N N . VAL A 1 86 ? -11.907 -16.006 29.644 1.00 53.53 86 VAL A N 1
ATOM 674 C CA . VAL A 1 86 ? -12.409 -14.776 30.285 1.00 53.53 86 VAL A CA 1
ATOM 675 C C . VAL A 1 86 ? -13.820 -14.500 29.784 1.00 53.53 86 VAL A C 1
ATOM 677 O O . VAL A 1 86 ? -14.032 -13.858 28.756 1.00 53.53 86 VAL A O 1
ATOM 680 N N . ALA A 1 87 ? -14.795 -15.021 30.526 1.00 44.94 87 ALA A N 1
ATOM 681 C CA . ALA A 1 87 ? -16.185 -14.637 30.364 1.00 44.94 87 ALA A CA 1
ATOM 682 C C . ALA A 1 87 ? -16.388 -13.175 30.799 1.00 44.94 87 ALA A C 1
ATOM 684 O O . ALA A 1 87 ? -15.847 -12.732 31.810 1.00 44.94 87 ALA A O 1
ATOM 685 N N . LEU A 1 88 ? -17.190 -12.465 30.005 1.00 48.72 88 LEU A N 1
ATOM 686 C CA . LEU A 1 88 ? -17.868 -11.188 30.254 1.00 48.72 88 LEU A CA 1
ATOM 687 C C . LEU A 1 88 ? -17.770 -10.652 31.708 1.00 48.72 88 LEU A C 1
ATOM 689 O O . LEU A 1 88 ? -18.501 -11.100 32.588 1.00 48.72 88 LEU A O 1
ATOM 693 N N . GLY A 1 89 ? -16.885 -9.673 31.947 1.00 48.53 89 GLY A N 1
ATOM 694 C CA . GLY A 1 89 ? -16.485 -9.274 33.308 1.00 48.53 89 GLY A CA 1
ATOM 695 C C . GLY A 1 89 ? -16.227 -7.781 33.551 1.00 48.53 89 GLY A C 1
ATOM 696 O O . GLY A 1 89 ? -15.507 -7.451 34.486 1.00 48.53 89 GLY A O 1
ATOM 697 N N . VAL A 1 90 ? -16.790 -6.871 32.744 1.00 46.72 90 VAL A N 1
ATOM 698 C CA . VAL A 1 90 ? -16.831 -5.426 33.061 1.00 46.72 90 VAL A CA 1
ATOM 699 C C . VAL A 1 90 ? -18.245 -4.895 32.833 1.00 46.72 90 VAL A C 1
ATOM 701 O O . VAL A 1 90 ? -18.566 -4.308 31.803 1.00 46.72 90 VAL A O 1
ATOM 704 N N . ALA A 1 91 ? -19.103 -5.128 33.822 1.00 43.66 91 ALA A N 1
ATOM 705 C CA . ALA A 1 91 ? -20.395 -4.476 33.961 1.00 43.66 91 ALA A CA 1
ATOM 706 C C . ALA A 1 91 ? -20.568 -4.071 35.430 1.00 43.66 91 ALA A C 1
ATOM 708 O O . ALA A 1 91 ? -20.508 -4.922 36.312 1.00 43.66 91 ALA A O 1
ATOM 709 N N . GLY A 1 92 ? -20.793 -2.778 35.679 1.00 37.59 92 GLY A N 1
ATOM 710 C CA . GLY A 1 92 ? -21.141 -2.259 37.004 1.00 37.59 92 GLY A CA 1
ATOM 711 C C . GLY A 1 92 ? -19.992 -1.632 37.800 1.00 37.59 92 GLY A C 1
ATOM 712 O O . GLY A 1 92 ? -19.397 -2.267 38.662 1.00 37.59 92 GLY A O 1
ATOM 713 N N . SER A 1 93 ? -19.801 -0.326 37.619 1.00 42.06 93 SER A N 1
ATOM 714 C CA . SER A 1 93 ? -19.667 0.570 38.771 1.00 42.06 93 SER A CA 1
ATOM 715 C C . SER A 1 93 ? -20.296 1.921 38.430 1.00 42.06 93 SER A C 1
ATOM 717 O O . SER A 1 93 ? -19.875 2.602 37.497 1.00 42.06 93 SER A O 1
ATOM 719 N N . VAL A 1 94 ? -21.359 2.261 39.153 1.00 42.59 94 VAL A N 1
ATOM 720 C CA . VAL A 1 94 ? -22.108 3.523 39.072 1.00 42.59 94 VAL A CA 1
ATOM 721 C C . VAL A 1 94 ? -22.121 4.175 40.457 1.00 42.59 94 VAL A C 1
ATOM 723 O O . VAL A 1 94 ? -22.075 3.455 41.451 1.00 42.59 94 VAL A O 1
ATOM 726 N N . ALA A 1 95 ? -22.275 5.508 40.490 1.00 37.00 95 ALA A N 1
ATOM 727 C CA . ALA A 1 95 ? -22.312 6.389 41.675 1.00 37.00 95 ALA A CA 1
ATOM 728 C C . ALA A 1 95 ? -20.948 6.586 42.393 1.00 37.00 95 ALA A C 1
ATOM 730 O O . ALA A 1 95 ? -20.236 5.621 42.638 1.00 37.00 95 ALA A O 1
ATOM 731 N N . ALA A 1 96 ? -20.506 7.792 42.790 1.00 35.69 96 ALA A N 1
ATOM 732 C CA . ALA A 1 96 ? -20.966 9.188 42.594 1.00 35.69 96 ALA A CA 1
ATOM 733 C C . ALA A 1 96 ? -19.736 10.146 42.802 1.00 35.69 96 ALA A C 1
ATOM 735 O O . ALA A 1 96 ? -18.638 9.638 43.008 1.00 35.69 96 ALA A O 1
ATOM 736 N N . SER A 1 97 ? -19.747 11.491 42.732 1.00 40.03 97 SER A N 1
ATOM 737 C CA . SER A 1 97 ? -20.815 12.515 42.745 1.00 40.03 97 SER A CA 1
ATOM 738 C C . SER A 1 97 ? -20.428 13.795 41.968 1.00 40.03 97 SER A C 1
ATOM 740 O O . SER A 1 97 ? -19.255 14.122 41.821 1.00 40.03 97 SER A O 1
ATOM 742 N N . THR A 1 98 ? -21.437 14.568 41.558 1.00 38.38 98 THR A N 1
ATOM 743 C CA . THR A 1 98 ? -21.409 16.006 41.174 1.00 38.38 98 THR A CA 1
ATOM 744 C C . THR A 1 98 ? -21.372 16.910 42.444 1.00 38.38 98 THR A C 1
ATOM 746 O O . THR A 1 98 ? -21.514 16.344 43.532 1.00 38.38 98 THR A O 1
ATOM 749 N N . PRO A 1 99 ? -21.277 18.273 42.401 1.00 52.09 99 PRO A N 1
ATOM 750 C CA . PRO A 1 99 ? -21.215 19.202 41.250 1.00 52.09 99 PRO A CA 1
ATOM 751 C C . PRO A 1 99 ? -20.203 20.385 41.345 1.00 52.09 99 PRO A C 1
ATOM 753 O O . PRO A 1 99 ? -19.674 20.660 42.415 1.00 52.09 99 PRO A O 1
ATOM 756 N N . ALA A 1 100 ? -20.033 21.160 40.251 1.00 33.66 100 ALA A N 1
ATOM 757 C CA . ALA A 1 100 ? -20.302 22.624 40.179 1.00 33.66 100 ALA A CA 1
ATOM 758 C C . ALA A 1 100 ? -19.641 23.350 38.971 1.00 33.66 100 ALA A C 1
ATOM 760 O O . ALA A 1 100 ? -18.551 22.998 38.544 1.00 33.66 100 ALA A O 1
ATOM 761 N N . ALA A 1 101 ? -20.299 24.429 38.517 1.00 34.47 101 ALA A N 1
ATOM 762 C CA . ALA A 1 101 ? -19.767 25.579 37.755 1.00 34.47 101 ALA A CA 1
ATOM 763 C C . ALA A 1 101 ? -19.238 25.399 36.303 1.00 34.47 101 ALA A C 1
ATOM 765 O O . ALA A 1 101 ? -18.048 25.276 36.031 1.00 34.47 101 ALA A O 1
ATOM 766 N N . GLN A 1 102 ? -20.171 25.569 35.360 1.00 43.31 102 GLN A N 1
ATOM 767 C CA . GLN A 1 102 ? -19.994 26.211 34.039 1.00 43.31 102 GLN A CA 1
ATOM 768 C C . GLN A 1 102 ? -19.499 27.686 34.180 1.00 43.31 102 GLN A C 1
ATOM 770 O O . GLN A 1 102 ? -19.664 28.217 35.283 1.00 43.31 102 GLN A O 1
ATOM 775 N N . PRO A 1 103 ? -18.972 28.389 33.134 1.00 48.91 103 PRO A N 1
ATOM 776 C CA . PRO A 1 103 ? -19.688 28.577 31.855 1.00 48.91 103 PRO A CA 1
ATOM 777 C C . PRO A 1 103 ? -18.887 28.783 30.540 1.00 48.91 103 PRO A C 1
ATOM 779 O O . PRO A 1 103 ? -17.689 29.023 30.526 1.00 48.91 103 PRO A O 1
ATOM 782 N N . ALA A 1 104 ? -19.669 28.797 29.448 1.00 35.03 104 ALA A N 1
ATOM 783 C CA . ALA A 1 104 ? -19.468 29.508 28.174 1.00 35.03 104 ALA A CA 1
ATOM 784 C C . ALA A 1 104 ? -18.257 29.163 27.277 1.00 35.03 104 ALA A C 1
ATOM 786 O O . ALA A 1 104 ? -17.156 29.659 27.479 1.00 35.03 104 ALA A O 1
ATOM 787 N N . ALA A 1 105 ? -18.531 28.482 26.155 1.00 34.53 105 ALA A N 1
ATOM 788 C CA . ALA A 1 105 ? -18.588 29.130 24.831 1.00 34.53 105 ALA A CA 1
ATOM 789 C C . ALA A 1 105 ? -18.979 28.124 23.728 1.00 34.53 105 ALA A C 1
ATOM 791 O O . ALA A 1 105 ? -18.313 27.109 23.539 1.00 34.53 105 ALA A O 1
ATOM 792 N N . THR A 1 106 ? -20.019 28.429 22.948 1.00 43.69 106 THR A N 1
ATOM 793 C CA . THR A 1 106 ? -20.077 28.003 21.540 1.00 43.69 106 THR A CA 1
ATOM 794 C C . THR A 1 106 ? -19.149 28.916 20.728 1.00 43.69 106 THR A C 1
ATOM 796 O O . THR A 1 106 ? -18.987 30.088 21.073 1.00 43.69 106 THR A O 1
ATOM 799 N N . PRO A 1 107 ? -18.540 28.401 19.650 1.00 49.06 107 PRO A N 1
ATOM 800 C CA . PRO A 1 107 ? -19.168 28.669 18.362 1.00 49.06 107 PRO A CA 1
ATOM 801 C C . PRO A 1 107 ? -19.279 27.451 17.436 1.00 49.06 107 PRO A C 1
ATOM 803 O O . PRO A 1 107 ? -18.418 26.579 17.362 1.00 49.06 107 PRO A O 1
ATOM 806 N N . THR A 1 108 ? -20.389 27.467 16.705 1.00 39.62 108 THR A N 1
ATOM 807 C CA . THR A 1 108 ? -20.589 27.003 15.329 1.00 39.62 108 THR A CA 1
ATOM 808 C C . THR A 1 108 ? -19.305 26.728 14.524 1.00 39.62 108 THR A C 1
ATOM 810 O O . THR A 1 108 ? -18.488 27.639 14.386 1.00 39.62 108 THR A O 1
ATOM 813 N N . PRO A 1 109 ? -19.163 25.556 13.872 1.00 50.19 109 PRO A N 1
ATOM 814 C CA . PRO A 1 109 ? -18.296 25.436 12.709 1.00 50.19 109 PRO A CA 1
ATOM 815 C C . PRO A 1 109 ? -18.954 26.153 11.521 1.00 50.19 109 PRO A C 1
ATOM 817 O O . PRO A 1 109 ? -19.947 25.694 10.955 1.00 50.19 109 PRO A O 1
ATOM 820 N N . GLU A 1 110 ? -18.405 27.313 11.184 1.00 40.31 110 GLU A N 1
ATOM 821 C CA . GLU A 1 110 ? -18.656 28.033 9.936 1.00 40.31 110 GLU A CA 1
ATOM 822 C C . GLU A 1 110 ? -18.295 27.135 8.730 1.00 40.31 110 GLU A C 1
ATOM 824 O O . GLU A 1 110 ? -17.335 26.360 8.823 1.00 40.31 110 GLU A O 1
ATOM 829 N N . PRO A 1 111 ? -19.038 27.177 7.606 1.00 53.84 111 PRO A N 1
ATOM 830 C CA . PRO A 1 111 ? -18.692 26.394 6.428 1.00 53.84 111 PRO A CA 1
ATOM 831 C C . PRO A 1 111 ? -17.429 26.974 5.787 1.00 53.84 111 PRO A C 1
ATOM 833 O O . PRO A 1 111 ? -17.490 27.928 5.017 1.00 53.84 111 PRO A O 1
ATOM 836 N N . ALA A 1 112 ? -16.279 26.382 6.101 1.00 44.22 112 ALA A N 1
ATOM 837 C CA . ALA A 1 112 ? -15.029 26.719 5.444 1.00 44.22 112 ALA A CA 1
ATOM 838 C C . ALA A 1 112 ? -15.100 26.340 3.954 1.00 44.22 112 ALA A C 1
ATOM 840 O O . ALA A 1 112 ? -14.911 25.178 3.585 1.00 44.22 112 ALA A O 1
ATOM 841 N N . GLU A 1 113 ? -15.335 27.338 3.099 1.00 53.66 113 GLU A N 1
ATOM 842 C CA . GLU A 1 113 ? -14.871 27.323 1.711 1.00 53.66 113 GLU A CA 1
ATOM 843 C C . GLU A 1 113 ? -13.340 27.198 1.724 1.00 53.66 113 GLU A C 1
ATOM 845 O O . GLU A 1 113 ? -12.604 28.184 1.743 1.00 53.66 113 GLU A O 1
ATOM 850 N N . GLU A 1 114 ? -12.840 25.962 1.751 1.00 46.09 114 GLU A N 1
ATOM 851 C CA . GLU A 1 114 ? -11.430 25.706 1.492 1.00 46.09 114 GLU A CA 1
ATOM 852 C C . GLU A 1 114 ? -11.202 25.826 -0.028 1.00 46.09 114 GLU A C 1
ATOM 854 O O . GLU A 1 114 ? -11.892 25.150 -0.800 1.00 46.09 114 GLU A O 1
ATOM 859 N N . PRO A 1 115 ? -10.281 26.693 -0.494 1.00 47.41 115 PRO A N 1
ATOM 860 C CA . PRO A 1 115 ? -10.097 26.935 -1.918 1.00 47.41 115 PRO A CA 1
ATOM 861 C C . PRO A 1 115 ? -9.684 25.648 -2.630 1.00 47.41 115 PRO A C 1
ATOM 863 O O . PRO A 1 115 ? -8.943 24.831 -2.078 1.00 47.41 115 PRO A O 1
ATOM 866 N N . ALA A 1 116 ? -10.139 25.492 -3.875 1.00 54.59 116 ALA A N 1
ATOM 867 C CA . ALA A 1 116 ? -9.842 24.332 -4.705 1.00 54.59 116 ALA A CA 1
ATOM 868 C C . ALA A 1 116 ? -8.323 24.132 -4.852 1.00 54.59 116 ALA A C 1
ATOM 870 O O . ALA A 1 116 ? -7.668 24.756 -5.688 1.00 54.59 116 ALA A O 1
ATOM 871 N N . LYS A 1 117 ? -7.765 23.240 -4.025 1.00 46.84 117 LYS A N 1
ATOM 872 C CA . LYS A 1 117 ? -6.404 22.723 -4.186 1.00 46.84 117 LYS A CA 1
ATOM 873 C C . LYS A 1 117 ? -6.327 22.111 -5.590 1.00 46.84 117 LYS A C 1
ATOM 875 O O . LYS A 1 117 ? -7.243 21.358 -5.935 1.00 46.84 117 LYS A O 1
ATOM 880 N N . PRO A 1 118 ? -5.294 22.420 -6.398 1.00 48.59 118 PRO A N 1
ATOM 881 C CA . PRO A 1 118 ? -5.153 21.810 -7.715 1.00 48.59 118 PRO A CA 1
ATOM 882 C C . PRO A 1 118 ? -5.178 20.293 -7.544 1.00 48.59 118 PRO A C 1
ATOM 884 O O . PRO A 1 118 ? -4.546 19.758 -6.628 1.00 48.59 118 PRO A O 1
ATOM 887 N N . SER A 1 119 ? -5.976 19.620 -8.371 1.00 52.81 119 SER A N 1
ATOM 888 C CA . SER A 1 119 ? -6.263 18.194 -8.231 1.00 52.81 119 SER A CA 1
ATOM 889 C C . SER A 1 119 ? -4.963 17.407 -8.077 1.00 52.81 119 SER A C 1
ATOM 891 O O . SER A 1 119 ? -4.053 17.572 -8.883 1.00 52.81 119 SER A O 1
ATOM 893 N N . ALA A 1 120 ? -4.874 16.516 -7.083 1.00 59.47 120 ALA A N 1
ATOM 894 C CA . ALA A 1 120 ? -3.655 15.735 -6.806 1.00 59.47 120 ALA A CA 1
ATOM 895 C C . ALA A 1 120 ? -3.192 14.845 -7.988 1.00 59.47 120 ALA A C 1
ATOM 897 O O . ALA A 1 120 ? -2.096 14.287 -7.967 1.00 59.47 120 ALA A O 1
ATOM 898 N N . GLU A 1 121 ? -4.033 14.717 -9.016 1.00 56.47 121 GLU A N 1
ATOM 899 C CA . GLU A 1 121 ? -3.716 14.157 -10.330 1.00 56.47 121 GLU A CA 1
ATOM 900 C C . GLU A 1 121 ? -2.729 15.064 -11.100 1.00 56.47 121 GLU A C 1
ATOM 902 O O . GLU A 1 121 ? -1.677 14.583 -11.515 1.00 56.47 121 GLU A O 1
ATOM 907 N N . GLU A 1 122 ? -2.963 16.384 -11.162 1.00 60.59 122 GLU A N 1
ATOM 908 C CA . GLU A 1 122 ? -2.031 17.349 -11.771 1.00 60.59 122 GLU A CA 1
ATOM 909 C C . GLU A 1 122 ? -0.667 17.359 -11.076 1.00 60.59 122 GLU A C 1
ATOM 911 O O . GLU A 1 122 ? 0.365 17.498 -11.725 1.00 60.59 122 GLU A O 1
ATOM 916 N N . GLU A 1 123 ? -0.643 17.236 -9.749 1.00 64.81 123 GLU A N 1
ATOM 917 C CA . GLU A 1 123 ? 0.602 17.269 -8.976 1.00 64.81 123 GLU A CA 1
ATOM 918 C C . GLU A 1 123 ? 1.482 16.041 -9.268 1.00 64.81 123 GLU A C 1
ATOM 920 O O . GLU A 1 123 ? 2.711 16.137 -9.291 1.00 64.81 123 GLU A O 1
ATOM 925 N N . ILE A 1 124 ? 0.863 14.899 -9.584 1.00 64.62 124 ILE A N 1
ATOM 926 C CA . ILE A 1 124 ? 1.569 13.683 -10.000 1.00 64.62 124 ILE A CA 1
ATOM 927 C C . ILE A 1 124 ? 1.935 13.716 -11.480 1.00 64.62 124 ILE A C 1
ATOM 929 O O . ILE A 1 124 ? 3.034 13.279 -11.813 1.00 64.62 124 ILE A O 1
ATOM 933 N N . ASP A 1 125 ? 1.093 14.264 -12.355 1.00 69.25 125 ASP A N 1
ATOM 934 C CA . ASP A 1 125 ? 1.442 14.448 -13.767 1.00 69.25 125 ASP A CA 1
ATOM 935 C C . ASP A 1 125 ? 2.626 15.414 -13.925 1.00 69.25 125 ASP A C 1
ATOM 937 O O . ASP A 1 125 ? 3.551 15.132 -14.689 1.00 69.25 125 ASP A O 1
ATOM 941 N N . ARG A 1 126 ? 2.679 16.488 -13.122 1.00 74.50 126 ARG A N 1
ATOM 942 C CA . ARG A 1 126 ? 3.847 17.382 -13.015 1.00 74.50 126 ARG A CA 1
ATOM 943 C C . ARG A 1 126 ? 5.090 16.625 -12.533 1.00 74.50 126 ARG A C 1
ATOM 945 O O . ARG A 1 126 ? 6.115 16.676 -13.206 1.00 74.50 126 ARG A O 1
ATOM 952 N N . GLN A 1 127 ? 4.991 15.852 -11.444 1.00 74.81 127 GLN A N 1
ATOM 953 C CA . GLN A 1 127 ? 6.106 15.020 -10.953 1.00 74.81 127 GLN A CA 1
ATOM 954 C C . GLN A 1 127 ? 6.564 13.971 -11.986 1.00 74.81 127 GLN A C 1
ATOM 956 O O . GLN A 1 127 ? 7.754 13.676 -12.087 1.00 74.81 127 GLN A O 1
ATOM 961 N N . GLN A 1 128 ? 5.654 13.397 -12.778 1.00 77.31 128 GLN A N 1
ATOM 962 C CA . GLN A 1 128 ? 6.003 12.437 -13.831 1.00 77.31 128 GLN A CA 1
ATOM 963 C C . GLN A 1 128 ? 6.619 13.102 -15.068 1.00 77.31 128 GLN A C 1
ATOM 965 O O . GLN A 1 128 ? 7.492 12.497 -15.695 1.00 77.31 128 GLN A O 1
ATOM 970 N N . ALA A 1 129 ? 6.202 14.324 -15.412 1.00 79.38 129 ALA A N 1
ATOM 971 C CA . ALA A 1 129 ? 6.833 15.128 -16.455 1.00 79.38 129 ALA A CA 1
ATOM 972 C C . ALA A 1 129 ? 8.271 15.509 -16.062 1.00 79.38 129 ALA A C 1
ATOM 974 O O . ALA A 1 129 ? 9.195 15.254 -16.830 1.00 79.38 129 ALA A O 1
ATOM 975 N N . GLU A 1 130 ? 8.474 15.985 -14.832 1.00 83.19 130 GLU A N 1
ATOM 976 C CA . GLU A 1 130 ? 9.791 16.325 -14.274 1.00 83.19 130 GLU A CA 1
ATOM 977 C C . GLU A 1 130 ? 10.732 15.102 -14.233 1.00 83.19 130 GLU A C 1
ATOM 979 O O . GLU A 1 130 ? 11.877 15.166 -14.680 1.00 83.19 130 GLU A O 1
ATOM 984 N N . ILE A 1 131 ? 10.233 13.930 -13.814 1.00 86.56 131 ILE A N 1
ATOM 985 C CA . ILE A 1 131 ? 10.993 12.665 -13.879 1.00 86.56 131 ILE A CA 1
ATOM 986 C C . ILE A 1 131 ? 11.334 12.270 -15.327 1.00 86.56 131 ILE A C 1
ATOM 988 O O . ILE A 1 131 ? 12.380 11.656 -15.561 1.00 86.56 131 ILE A O 1
ATOM 992 N N . ARG A 1 132 ? 10.470 12.573 -16.305 1.00 86.50 132 ARG A N 1
ATOM 993 C CA . ARG A 1 132 ? 10.738 12.290 -17.724 1.00 86.50 132 ARG A CA 1
ATOM 994 C C . ARG A 1 132 ? 11.846 13.198 -18.258 1.00 86.50 132 ARG A C 1
ATOM 996 O O . ARG A 1 132 ? 12.769 12.684 -18.881 1.00 86.50 132 ARG A O 1
ATOM 1003 N N . GLU A 1 133 ? 11.793 14.489 -17.945 1.00 92.12 133 GLU A N 1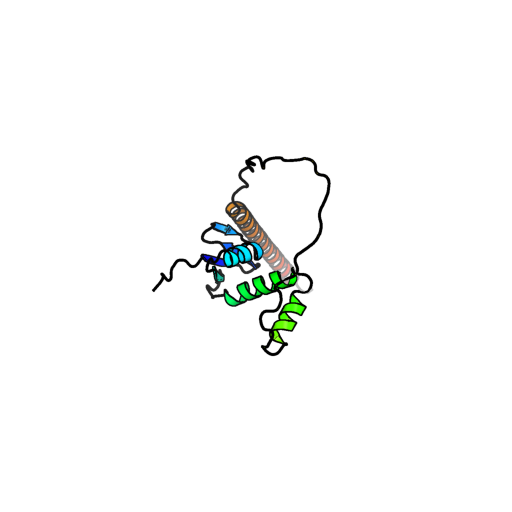
ATOM 1004 C CA . GLU A 1 133 ? 12.817 15.466 -18.326 1.00 92.12 133 GLU A CA 1
ATOM 1005 C C . GLU A 1 133 ? 14.183 15.128 -17.707 1.00 92.12 133 GLU A C 1
ATOM 1007 O O . GLU A 1 133 ? 15.178 15.025 -18.423 1.00 92.12 133 GLU A O 1
ATOM 1012 N N . LEU A 1 134 ? 14.235 14.832 -16.402 1.00 91.69 134 LEU A N 1
ATOM 1013 C CA . LEU A 1 134 ? 15.468 14.418 -15.718 1.00 91.69 134 LEU A CA 1
ATOM 1014 C C . LEU A 1 134 ? 16.103 13.168 -16.352 1.00 91.69 134 LEU A C 1
ATOM 1016 O O . LEU A 1 134 ? 17.326 13.074 -16.467 1.00 91.69 134 LEU A O 1
ATOM 1020 N N . ARG A 1 135 ? 15.292 12.202 -16.805 1.00 91.00 135 ARG A N 1
ATOM 1021 C CA . ARG A 1 135 ? 15.790 11.017 -17.530 1.00 91.00 135 ARG A CA 1
ATOM 1022 C C . ARG A 1 135 ? 16.355 11.370 -18.902 1.00 91.00 135 ARG A C 1
ATOM 1024 O O . ARG A 1 135 ? 17.340 10.762 -19.318 1.00 91.00 135 ARG A O 1
ATOM 1031 N N . GLU A 1 136 ? 15.753 12.329 -19.594 1.00 93.25 136 GLU A N 1
ATOM 1032 C CA . GLU A 1 136 ? 16.236 12.803 -20.888 1.00 93.25 136 GLU A CA 1
ATOM 1033 C C . GLU A 1 136 ? 17.566 13.559 -20.742 1.00 93.25 136 GLU A C 1
ATOM 1035 O O . GLU A 1 136 ? 18.518 13.243 -21.455 1.00 93.25 136 GLU A O 1
ATOM 1040 N N . GLN A 1 137 ? 17.693 14.430 -19.735 1.00 92.44 137 GLN A N 1
ATOM 1041 C CA . GLN A 1 137 ? 18.955 15.091 -19.377 1.00 92.44 137 GLN A CA 1
ATOM 1042 C C . GLN A 1 137 ? 20.068 14.075 -19.046 1.00 92.44 137 GLN A C 1
ATOM 1044 O O . GLN A 1 137 ? 21.184 14.188 -19.556 1.00 92.44 137 GLN A O 1
ATOM 1049 N N . VAL A 1 138 ? 19.771 13.033 -18.256 1.00 94.75 138 VAL A N 1
ATOM 1050 C CA . VAL A 1 138 ? 20.729 11.947 -17.956 1.00 94.75 138 VAL A CA 1
ATOM 1051 C C . VAL A 1 138 ? 21.123 11.169 -19.218 1.00 94.75 138 VAL A C 1
ATOM 1053 O O . VAL A 1 138 ? 22.297 10.831 -19.385 1.00 94.75 138 VAL A O 1
ATOM 1056 N N . SER A 1 139 ? 20.181 10.914 -20.132 1.00 93.25 139 SER A N 1
ATOM 1057 C CA . SER A 1 139 ? 20.457 10.262 -21.420 1.00 93.25 139 SER A CA 1
ATOM 1058 C C . SER A 1 139 ? 21.392 11.106 -22.299 1.00 93.25 139 SER A C 1
ATOM 1060 O O . SER A 1 139 ? 22.409 10.603 -22.782 1.00 93.25 139 SER A O 1
ATOM 1062 N N . GLN A 1 140 ? 21.108 12.407 -22.435 1.00 90.44 140 GLN A N 1
ATOM 1063 C CA . GLN A 1 140 ? 21.942 13.352 -23.187 1.00 90.44 140 GLN A CA 1
ATOM 1064 C C . GLN A 1 140 ? 23.354 13.459 -22.594 1.00 90.44 140 GLN A C 1
ATOM 1066 O O . GLN A 1 140 ? 24.338 13.362 -23.329 1.00 90.44 140 GLN A O 1
ATOM 1071 N N . LEU A 1 141 ? 23.474 13.572 -21.265 1.00 94.56 141 LEU A N 1
ATOM 1072 C CA . LEU A 1 141 ? 24.769 13.598 -20.580 1.00 94.56 141 LEU A CA 1
ATOM 1073 C C . LEU A 1 141 ? 25.555 12.298 -20.813 1.00 94.56 141 LEU A C 1
ATOM 1075 O O . LEU A 1 141 ? 26.752 12.341 -21.087 1.00 94.56 141 LEU A O 1
ATOM 1079 N N . THR A 1 142 ? 24.878 11.146 -20.774 1.00 93.19 142 THR A N 1
ATOM 1080 C CA . THR A 1 142 ? 25.492 9.837 -21.051 1.00 93.19 142 THR A CA 1
ATOM 1081 C C . THR A 1 142 ? 26.018 9.758 -22.488 1.00 93.19 142 THR A C 1
ATOM 1083 O O . THR A 1 142 ? 27.139 9.293 -22.705 1.00 93.19 142 THR A O 1
ATOM 1086 N N . GLN A 1 143 ? 25.264 10.262 -23.473 1.00 92.31 143 GLN A N 1
ATOM 1087 C CA . GLN A 1 143 ? 25.713 10.328 -24.869 1.00 92.31 143 GLN A CA 1
ATOM 1088 C C . GLN A 1 143 ? 26.906 11.277 -25.051 1.00 92.31 143 GLN A C 1
ATOM 1090 O O . GLN A 1 143 ? 27.892 10.889 -25.676 1.00 92.31 143 GLN A O 1
ATOM 1095 N N . ALA A 1 144 ? 26.866 12.475 -24.460 1.00 90.94 144 ALA A N 1
ATOM 1096 C CA . ALA A 1 144 ? 27.956 13.449 -24.538 1.00 90.94 144 ALA A CA 1
ATOM 1097 C C . ALA A 1 144 ? 29.260 12.916 -23.912 1.00 90.94 144 ALA A C 1
ATOM 1099 O O . ALA A 1 144 ? 30.326 13.003 -24.521 1.00 90.94 144 ALA A O 1
ATOM 1100 N N . VAL A 1 145 ? 29.173 12.285 -22.735 1.00 93.12 145 VAL A N 1
ATOM 1101 C CA . VAL A 1 145 ? 30.314 11.615 -22.085 1.00 93.12 145 VAL A CA 1
ATOM 1102 C C . VAL A 1 145 ? 30.840 10.460 -22.944 1.00 93.12 145 VAL A C 1
ATOM 1104 O O . VAL A 1 145 ? 32.053 10.302 -23.071 1.00 93.12 145 VAL A O 1
ATOM 1107 N N . THR A 1 146 ? 29.957 9.692 -23.591 1.00 91.69 146 THR A N 1
ATOM 1108 C CA . THR A 1 146 ? 30.357 8.613 -24.512 1.00 91.69 146 THR A CA 1
ATOM 1109 C C . THR A 1 146 ? 31.113 9.152 -25.730 1.00 91.69 146 THR A C 1
ATOM 1111 O O . THR A 1 146 ? 32.133 8.576 -26.106 1.00 91.69 146 THR A O 1
ATOM 1114 N N . MET A 1 147 ? 30.678 10.273 -26.319 1.00 86.38 147 MET A N 1
ATOM 1115 C CA . MET A 1 147 ? 31.401 10.913 -27.427 1.00 86.38 147 MET A CA 1
ATOM 1116 C C . MET A 1 147 ? 32.785 11.417 -26.994 1.00 86.38 147 MET A C 1
ATOM 1118 O O . MET A 1 147 ? 33.767 11.126 -27.670 1.00 86.38 147 MET A O 1
ATOM 1122 N N . LEU A 1 148 ? 32.892 12.085 -25.839 1.00 87.25 148 LEU A N 1
ATOM 1123 C CA . LEU A 1 148 ? 34.178 12.562 -25.302 1.00 87.25 148 LEU A CA 1
ATOM 1124 C C . LEU A 1 148 ? 35.152 11.420 -24.957 1.00 87.25 148 LEU A C 1
ATOM 1126 O O . LEU A 1 148 ? 36.366 11.582 -25.081 1.00 87.25 148 LEU A O 1
ATOM 1130 N N . LEU A 1 149 ? 34.636 10.260 -24.537 1.00 84.81 149 LEU A N 1
ATOM 1131 C CA . LEU A 1 149 ? 35.436 9.046 -24.347 1.00 84.81 149 LEU A CA 1
ATOM 1132 C C . LEU A 1 149 ? 35.947 8.487 -25.682 1.00 84.81 149 LEU A C 1
ATOM 1134 O O . LEU A 1 149 ? 37.115 8.118 -25.767 1.00 84.81 149 LEU A O 1
ATOM 1138 N N . GLN A 1 150 ? 35.110 8.452 -26.724 1.00 79.38 150 GLN A N 1
ATOM 1139 C CA . GLN A 1 150 ? 35.525 8.002 -28.060 1.00 79.38 150 GLN A CA 1
ATOM 1140 C C . GLN A 1 150 ? 36.580 8.922 -28.689 1.00 79.38 150 GLN A C 1
ATOM 1142 O O . GLN A 1 150 ? 37.498 8.424 -29.338 1.00 79.38 150 GLN A O 1
ATOM 1147 N N . ASP A 1 151 ? 36.472 10.234 -28.477 1.00 78.81 151 ASP A N 1
ATOM 1148 C CA . ASP A 1 151 ? 37.439 11.219 -28.975 1.00 78.81 151 ASP A CA 1
ATOM 1149 C C . ASP A 1 151 ? 38.810 11.025 -28.306 1.00 78.81 151 ASP A C 1
ATOM 1151 O O . ASP A 1 151 ? 39.806 10.773 -28.982 1.00 78.81 151 ASP A O 1
ATOM 1155 N N . LYS A 1 152 ? 38.838 10.946 -26.966 1.00 75.31 152 LYS A N 1
ATOM 1156 C CA . LYS A 1 152 ? 40.073 10.670 -26.212 1.00 75.31 152 LYS A CA 1
ATOM 1157 C C . LYS A 1 152 ? 40.745 9.345 -26.568 1.00 75.31 152 LYS A C 1
ATOM 1159 O O . LYS A 1 152 ? 41.969 9.268 -26.526 1.00 75.31 152 LYS A O 1
ATOM 1164 N N . VAL A 1 153 ? 39.977 8.299 -26.885 1.00 73.12 153 VAL A N 1
ATOM 1165 C CA . VAL A 1 153 ? 40.555 7.015 -27.323 1.00 73.12 153 VAL A CA 1
ATOM 1166 C C . VAL A 1 153 ? 41.263 7.180 -28.673 1.00 73.12 153 VAL A C 1
ATOM 1168 O O . VAL A 1 153 ? 42.385 6.698 -28.830 1.00 73.12 153 VAL A O 1
ATOM 1171 N N . ARG A 1 154 ? 40.681 7.941 -29.609 1.00 64.12 154 ARG A N 1
ATOM 1172 C CA . ARG A 1 154 ? 41.310 8.245 -30.907 1.00 64.12 154 ARG A CA 1
ATOM 1173 C C . ARG A 1 154 ? 42.580 9.081 -30.753 1.00 64.12 154 ARG A C 1
ATOM 1175 O O . ARG A 1 154 ? 43.577 8.751 -31.389 1.00 64.12 154 ARG A O 1
ATOM 1182 N N . ASP A 1 155 ? 42.579 10.081 -29.869 1.00 64.31 155 ASP A N 1
ATOM 1183 C CA . ASP A 1 155 ? 43.785 10.857 -29.538 1.00 64.31 155 ASP A CA 1
ATOM 1184 C C . ASP A 1 155 ? 44.917 9.964 -28.999 1.00 64.31 155 ASP A C 1
ATOM 1186 O O . ASP A 1 155 ? 46.089 10.178 -29.316 1.00 64.31 155 ASP A O 1
ATOM 1190 N N . THR A 1 156 ? 44.588 8.941 -28.197 1.00 63.28 156 THR A N 1
ATOM 1191 C CA . THR A 1 156 ? 45.598 8.007 -27.670 1.00 63.28 156 THR A CA 1
ATOM 1192 C C . THR A 1 156 ? 46.133 7.021 -28.706 1.00 63.28 156 THR A C 1
ATOM 1194 O O . THR A 1 156 ? 47.299 6.647 -28.611 1.00 63.28 156 THR A O 1
ATOM 1197 N N . GLU A 1 157 ? 45.341 6.631 -29.709 1.00 59.97 157 GLU A N 1
ATOM 1198 C CA . GLU A 1 157 ? 45.798 5.754 -30.800 1.00 59.97 157 GLU A CA 1
ATOM 1199 C C . GLU A 1 157 ? 46.563 6.510 -31.904 1.00 59.97 157 GLU A C 1
ATOM 1201 O O . GLU A 1 157 ? 47.355 5.908 -32.627 1.00 59.97 157 GLU A O 1
ATOM 1206 N N . GLN A 1 158 ? 46.381 7.831 -32.025 1.00 59.88 158 GLN A N 1
ATOM 1207 C CA . GLN A 1 158 ? 47.065 8.666 -33.025 1.00 59.88 158 GLN A CA 1
ATOM 1208 C C . GLN A 1 158 ? 48.439 9.197 -32.595 1.00 59.88 158 GLN A C 1
ATOM 1210 O O . GLN A 1 158 ? 49.083 9.905 -33.371 1.00 59.88 158 GLN A O 1
ATOM 1215 N N . LYS A 1 159 ? 48.932 8.846 -31.401 1.00 56.66 159 LYS A N 1
ATOM 1216 C CA . LYS A 1 159 ? 50.316 9.130 -31.005 1.00 56.66 159 LYS A CA 1
ATOM 1217 C C . LYS A 1 159 ? 51.212 7.932 -31.362 1.00 56.66 159 LYS A C 1
ATOM 1219 O O . LYS A 1 159 ? 51.257 6.984 -30.577 1.00 56.66 159 LYS A O 1
ATOM 1224 N N . PRO A 1 160 ? 51.922 7.938 -32.511 1.00 55.88 160 PRO A N 1
ATOM 1225 C CA . PRO A 1 160 ? 52.843 6.858 -32.841 1.00 55.88 160 PRO A CA 1
ATOM 1226 C C . PRO A 1 160 ? 53.951 6.761 -31.788 1.00 55.88 160 PRO A C 1
ATOM 1228 O O . PRO A 1 160 ? 54.361 7.767 -31.203 1.00 55.88 160 PRO A O 1
ATOM 1231 N N . ALA A 1 161 ? 54.419 5.537 -31.556 1.00 60.00 161 ALA A N 1
ATOM 1232 C CA . ALA A 1 161 ? 55.613 5.294 -30.766 1.00 60.00 161 ALA A CA 1
ATOM 1233 C C . ALA A 1 161 ? 56.849 5.712 -31.576 1.00 60.00 161 ALA A C 1
ATOM 1235 O O . ALA A 1 161 ? 57.111 5.133 -32.632 1.00 60.00 161 ALA A O 1
ATOM 1236 N N . ASP A 1 162 ? 57.571 6.697 -31.046 1.00 51.50 162 ASP A N 1
ATOM 1237 C CA . ASP A 1 162 ? 58.933 7.102 -31.411 1.00 51.50 162 ASP A CA 1
ATOM 1238 C C . ASP A 1 162 ? 59.804 6.886 -30.157 1.00 51.50 162 ASP A C 1
ATOM 1240 O O . ASP A 1 162 ? 59.372 7.369 -29.077 1.00 51.50 162 ASP A O 1
#

Organism: NCBI:txid482462

Foldseek 3Di:
DPDPPQEFEWEQEPVRWIAGPVVRGTDDLQVVVVCVVVVHHYWYAYPPPRD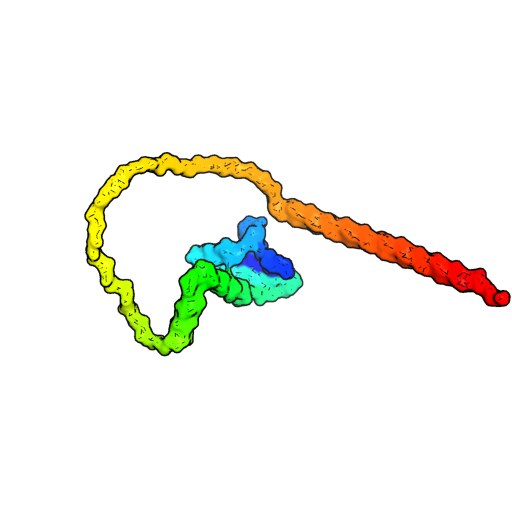TCPVVSVVVSVVVVLVVDVCSVVVVCCVVVDDPDDPDDDDDDDDDDDDDDDDDDDDDDDPDPDDDDPGVVVVVVVVVVVVVVVVVVVVVVVVVVVVVVVVVVVVVVPDDDD

pLDDT: mean 72.52, std 18.95, range [33.66, 94.75]

Radius of gyration: 29.65 Å; chains: 1; bounding box: 86×49×76 Å